Protein AF-A0A956MHP7-F1 (afdb_monomer)

Structure (mmCIF, N/CA/C/O backbone):
data_AF-A0A956MHP7-F1
#
_entry.id   AF-A0A956MHP7-F1
#
loop_
_atom_site.group_PDB
_atom_site.id
_atom_site.type_symbol
_atom_site.label_atom_id
_atom_site.label_alt_id
_atom_site.label_comp_id
_atom_site.label_asym_id
_atom_site.label_entity_id
_atom_site.label_seq_id
_atom_site.pdbx_PDB_ins_code
_atom_site.Cartn_x
_atom_site.Cartn_y
_atom_site.Cartn_z
_atom_site.occupancy
_atom_site.B_iso_or_equiv
_atom_site.auth_seq_id
_atom_site.auth_comp_id
_atom_site.auth_asym_id
_atom_site.auth_atom_id
_atom_site.pdbx_PDB_model_num
ATOM 1 N N . MET A 1 1 ? 28.143 33.504 82.874 1.00 38.31 1 MET A N 1
ATOM 2 C CA . MET A 1 1 ? 26.806 33.058 82.428 1.00 38.31 1 MET A CA 1
ATOM 3 C C . MET A 1 1 ? 26.703 33.347 80.936 1.00 38.31 1 MET A C 1
ATOM 5 O O . MET A 1 1 ? 26.540 34.501 80.573 1.00 38.31 1 MET A O 1
ATOM 9 N N . ILE A 1 2 ? 26.918 32.351 80.072 1.00 40.16 2 ILE A N 1
ATOM 10 C CA . ILE A 1 2 ? 26.816 32.499 78.609 1.00 40.16 2 ILE A CA 1
ATOM 11 C C . ILE A 1 2 ? 25.720 31.535 78.155 1.00 40.16 2 ILE A C 1
ATOM 13 O O . ILE A 1 2 ? 25.871 30.323 78.276 1.00 40.16 2 ILE A O 1
ATOM 17 N N . GLY A 1 3 ? 24.583 32.101 77.744 1.00 41.19 3 GLY A N 1
ATOM 18 C CA . GLY A 1 3 ? 23.401 31.379 77.284 1.00 41.19 3 GLY A CA 1
ATOM 19 C C . GLY A 1 3 ? 23.496 31.023 75.801 1.00 41.19 3 GLY A C 1
ATOM 20 O O . GLY A 1 3 ? 23.945 31.815 74.976 1.00 41.19 3 GLY A O 1
ATOM 21 N N . THR A 1 4 ? 23.077 29.804 75.494 1.00 50.25 4 THR A N 1
ATOM 22 C CA . THR A 1 4 ? 23.191 29.086 74.226 1.00 50.25 4 THR A CA 1
ATOM 23 C C . THR A 1 4 ? 22.161 29.551 73.182 1.00 50.25 4 THR A C 1
ATOM 25 O O . THR A 1 4 ? 20.955 29.394 73.359 1.00 50.25 4 THR A O 1
ATOM 28 N N . GLN A 1 5 ? 22.624 30.064 72.035 1.00 55.28 5 GLN A N 1
ATOM 29 C CA . GLN A 1 5 ? 21.845 30.108 70.789 1.00 55.28 5 GLN A CA 1
ATOM 30 C C . GLN A 1 5 ? 22.213 28.884 69.941 1.00 55.28 5 GLN A C 1
ATOM 32 O O . GLN A 1 5 ? 23.352 28.783 69.496 1.00 55.28 5 GLN A O 1
ATOM 37 N N . GLY A 1 6 ? 21.280 27.963 69.669 1.00 51.41 6 GLY A N 1
ATOM 38 C CA . GLY A 1 6 ? 21.593 26.887 68.720 1.00 51.41 6 GLY A CA 1
ATOM 39 C C . GLY A 1 6 ? 20.621 25.719 68.615 1.00 51.41 6 GLY A C 1
ATOM 40 O O . GLY A 1 6 ? 21.053 24.588 68.768 1.00 51.41 6 GLY A O 1
ATOM 41 N N . THR A 1 7 ? 19.331 25.931 68.326 1.00 52.91 7 THR A N 1
ATOM 42 C CA . THR A 1 7 ? 18.429 24.790 68.012 1.00 52.91 7 THR A CA 1
ATOM 43 C C . THR A 1 7 ? 17.380 25.035 66.919 1.00 52.91 7 THR A C 1
ATOM 45 O O . THR A 1 7 ? 16.747 24.085 66.464 1.00 52.91 7 THR A O 1
ATOM 48 N N . ARG A 1 8 ? 17.197 26.262 66.405 1.00 51.47 8 ARG A N 1
ATOM 49 C CA . ARG A 1 8 ? 16.110 26.546 65.437 1.00 51.47 8 ARG A CA 1
ATOM 50 C C . ARG A 1 8 ? 16.418 26.205 63.967 1.00 51.47 8 ARG A C 1
ATOM 52 O O . ARG A 1 8 ? 15.484 26.041 63.191 1.00 51.47 8 ARG A O 1
ATOM 59 N N . ARG A 1 9 ? 17.689 26.044 63.571 1.00 51.62 9 ARG A N 1
ATOM 60 C CA . ARG A 1 9 ? 18.084 25.825 62.157 1.00 51.62 9 ARG A CA 1
ATOM 61 C C . ARG A 1 9 ? 17.833 24.401 61.626 1.00 51.62 9 ARG A C 1
ATOM 63 O O . ARG A 1 9 ? 17.561 24.245 60.442 1.00 51.62 9 ARG A O 1
ATOM 70 N N . GLY A 1 10 ? 17.869 23.371 62.477 1.00 46.88 10 GLY A N 1
ATOM 71 C CA . GLY A 1 10 ? 17.823 21.965 62.031 1.00 46.88 10 GLY A CA 1
ATOM 72 C C . GLY A 1 10 ? 16.437 21.434 61.637 1.00 46.88 10 GLY A C 1
ATOM 73 O O . GLY A 1 10 ? 16.334 20.578 60.761 1.00 46.88 10 GLY A O 1
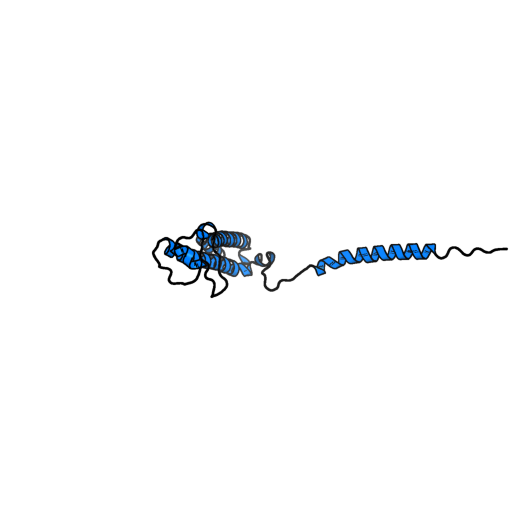ATOM 74 N N . ARG A 1 11 ? 15.354 21.945 62.245 1.00 50.44 11 ARG A N 1
ATOM 75 C CA . ARG A 1 11 ? 13.981 21.515 61.906 1.00 50.44 11 ARG A CA 1
ATOM 76 C C . ARG A 1 11 ? 13.503 22.083 60.572 1.00 50.44 11 ARG A C 1
ATOM 78 O O . ARG A 1 11 ? 12.826 21.375 59.843 1.00 50.44 11 ARG A O 1
ATOM 85 N N . ILE A 1 12 ? 13.893 23.311 60.233 1.00 52.22 12 ILE A N 1
ATOM 86 C CA . ILE A 1 12 ? 13.481 23.962 58.981 1.00 52.22 12 ILE A CA 1
ATOM 87 C C . ILE A 1 12 ? 14.130 23.257 57.776 1.00 52.22 12 ILE A C 1
ATOM 89 O O . ILE A 1 12 ? 13.437 22.937 56.820 1.00 52.22 12 ILE A O 1
ATOM 93 N N . ALA A 1 13 ? 15.417 22.895 57.867 1.00 55.31 13 ALA A N 1
ATOM 94 C CA . ALA A 1 13 ? 16.153 22.226 56.785 1.00 55.31 13 ALA A CA 1
ATOM 95 C C . ALA A 1 13 ? 15.651 20.804 56.443 1.00 55.31 13 ALA A C 1
ATOM 97 O O . ALA A 1 13 ? 15.753 20.359 55.300 1.00 55.31 13 ALA A O 1
ATOM 98 N N . ARG A 1 14 ? 15.098 20.077 57.425 1.00 55.50 14 ARG A N 1
ATOM 99 C CA . ARG A 1 14 ? 14.484 18.750 57.211 1.00 55.50 14 ARG A CA 1
ATOM 100 C C . ARG A 1 14 ? 13.098 18.828 56.570 1.00 55.50 14 ARG A C 1
ATOM 102 O O . ARG A 1 14 ? 12.707 17.916 55.853 1.00 55.50 14 ARG A O 1
ATOM 109 N N . TRP A 1 15 ? 12.362 19.908 56.818 1.00 57.84 15 TRP A N 1
ATOM 110 C CA . TRP A 1 15 ? 11.040 20.115 56.225 1.00 57.84 15 TRP A CA 1
ATOM 111 C C . TRP A 1 15 ? 11.135 20.636 54.788 1.00 57.84 15 TRP A C 1
ATOM 113 O O . TRP A 1 15 ? 10.347 20.226 53.942 1.00 57.84 15 TRP A O 1
ATOM 123 N N . THR A 1 1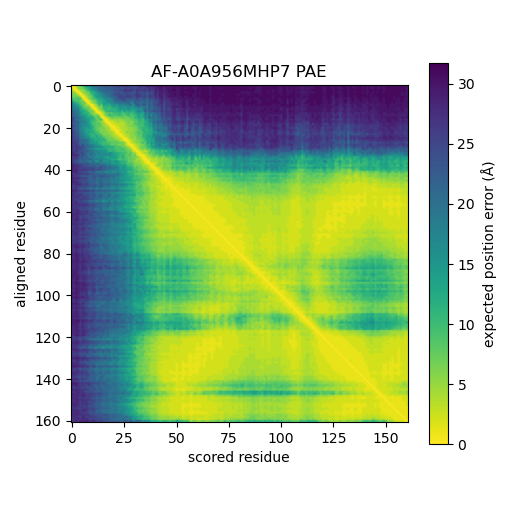6 ? 12.139 21.459 54.475 1.00 57.94 16 THR A N 1
ATOM 124 C CA . THR A 1 16 ? 12.377 21.936 53.103 1.00 57.94 16 THR A CA 1
ATOM 125 C C . THR A 1 16 ? 12.861 20.829 52.165 1.00 57.94 16 THR A C 1
ATOM 127 O O . THR A 1 16 ? 12.470 20.803 51.003 1.00 57.94 16 THR A O 1
ATOM 130 N N . THR A 1 17 ? 13.670 19.886 52.657 1.00 60.91 17 THR A N 1
ATOM 131 C CA . THR A 1 17 ? 14.143 18.737 51.861 1.00 60.91 17 THR A CA 1
ATOM 132 C C . THR A 1 17 ? 13.037 17.719 51.588 1.00 60.91 17 THR A C 1
ATOM 134 O O . THR A 1 17 ? 12.920 17.248 50.461 1.00 60.91 17 THR A O 1
ATOM 137 N N . ALA A 1 18 ? 12.172 17.434 52.566 1.00 61.50 18 ALA A N 1
ATOM 138 C CA . ALA A 1 18 ? 11.011 16.567 52.357 1.00 61.50 18 ALA A CA 1
ATOM 139 C C . ALA A 1 18 ? 9.997 17.178 51.371 1.00 61.50 18 ALA A C 1
ATOM 141 O O . ALA A 1 18 ? 9.495 16.479 50.495 1.00 61.50 18 ALA A O 1
ATOM 142 N N . ALA A 1 19 ? 9.746 18.489 51.462 1.00 63.53 19 ALA A N 1
ATOM 143 C CA . ALA A 1 19 ? 8.853 19.187 50.539 1.00 63.53 19 ALA A CA 1
ATOM 144 C C . ALA A 1 19 ? 9.379 19.175 49.092 1.00 63.53 19 ALA A C 1
ATOM 146 O O . ALA A 1 19 ? 8.614 18.921 48.169 1.00 63.53 19 ALA A O 1
ATOM 147 N N . ALA A 1 20 ? 10.686 19.374 48.887 1.00 65.56 20 ALA A N 1
ATOM 148 C CA . ALA A 1 20 ? 11.288 19.349 47.552 1.00 65.56 20 ALA A CA 1
ATOM 149 C C . ALA A 1 20 ? 11.180 17.973 46.866 1.00 65.56 20 ALA A C 1
ATOM 151 O O . ALA A 1 20 ? 10.923 17.903 45.667 1.00 65.56 20 ALA A O 1
ATOM 152 N N . VAL A 1 21 ? 11.325 16.877 47.620 1.00 66.38 21 VAL A N 1
ATOM 153 C CA . VAL A 1 21 ? 11.198 15.513 47.075 1.00 66.38 21 VAL A CA 1
ATOM 154 C C . VAL A 1 21 ? 9.752 15.199 46.679 1.00 66.38 21 VAL A C 1
ATOM 156 O O . VAL A 1 21 ? 9.529 14.608 45.626 1.00 66.38 21 VAL A O 1
ATOM 159 N N . VAL A 1 22 ? 8.768 15.642 47.469 1.00 66.62 22 VAL A N 1
ATOM 160 C CA . VAL A 1 22 ? 7.341 15.449 47.152 1.00 66.62 22 VAL A CA 1
ATOM 161 C C . VAL A 1 22 ? 6.935 16.245 45.906 1.00 66.62 22 VAL A C 1
ATOM 163 O O . VAL A 1 22 ? 6.238 15.707 45.050 1.00 66.62 22 VAL A O 1
ATOM 166 N N . THR A 1 23 ? 7.420 17.480 45.745 1.00 65.19 23 THR A N 1
ATOM 167 C CA . THR A 1 23 ? 7.131 18.298 44.554 1.00 65.19 23 THR A CA 1
ATOM 168 C C . THR A 1 23 ? 7.764 17.721 43.283 1.00 65.19 23 THR A C 1
ATOM 170 O O . THR A 1 23 ? 7.111 17.686 42.244 1.00 65.19 23 THR A O 1
ATOM 173 N N . CYS A 1 24 ? 9.001 17.211 43.350 1.00 64.56 24 CYS A N 1
ATOM 174 C CA . CYS A 1 24 ? 9.634 16.555 42.200 1.00 64.56 24 CYS A CA 1
ATOM 175 C C . CYS A 1 24 ? 8.968 15.218 41.839 1.00 64.56 24 CYS A C 1
ATOM 177 O O . CYS A 1 24 ? 8.820 14.923 40.658 1.00 64.56 24 CYS A O 1
ATOM 179 N N . ALA A 1 25 ? 8.532 14.424 42.823 1.00 62.31 25 ALA A N 1
ATOM 180 C CA . ALA A 1 25 ? 7.828 13.167 42.563 1.00 62.31 25 ALA A CA 1
ATOM 181 C C . ALA A 1 25 ? 6.417 13.392 41.984 1.00 62.31 25 ALA A C 1
ATOM 183 O O . ALA A 1 25 ? 5.993 12.647 41.104 1.00 62.31 25 ALA A O 1
ATOM 184 N N . GLY A 1 26 ? 5.715 14.445 42.420 1.00 61.84 26 GLY A N 1
ATOM 185 C CA . GLY A 1 26 ? 4.412 14.827 41.866 1.00 61.84 26 GLY A CA 1
ATOM 186 C C . GLY A 1 26 ? 4.477 15.356 40.428 1.00 61.84 26 GLY A C 1
ATOM 187 O O . GLY A 1 26 ? 3.509 15.214 39.689 1.00 61.84 26 GLY A O 1
ATOM 188 N N . GLY A 1 27 ? 5.618 15.915 40.008 1.00 63.12 27 GLY A N 1
ATOM 189 C CA . GLY A 1 27 ? 5.816 16.407 38.641 1.00 63.12 27 GLY A CA 1
ATOM 190 C C . GLY A 1 27 ? 5.964 15.308 37.585 1.00 63.12 27 GLY A C 1
ATOM 191 O O . GLY A 1 27 ? 5.628 15.543 36.433 1.00 63.12 27 GLY A O 1
ATOM 192 N N . ILE A 1 28 ? 6.425 14.106 37.956 1.00 64.69 28 ILE A N 1
ATOM 193 C CA . ILE A 1 28 ? 6.659 13.012 36.993 1.00 64.69 28 ILE A CA 1
ATOM 194 C C . ILE A 1 28 ? 5.338 12.341 36.587 1.00 64.69 28 ILE A C 1
ATOM 196 O O . ILE A 1 28 ? 5.155 12.030 35.417 1.00 64.69 28 ILE A O 1
ATOM 200 N N . GLY A 1 29 ? 4.392 12.179 37.520 1.00 62.75 29 GLY A N 1
ATOM 201 C CA . GLY A 1 29 ? 3.078 11.581 37.233 1.00 62.75 29 GLY A CA 1
ATOM 202 C C . GLY A 1 29 ? 2.090 12.506 36.510 1.00 62.75 29 GLY A C 1
ATOM 203 O O . GLY A 1 29 ? 1.030 12.053 36.097 1.00 62.75 29 GLY A O 1
ATOM 204 N N . ALA A 1 30 ? 2.415 13.796 36.362 1.00 60.41 30 ALA A N 1
ATOM 205 C CA . ALA A 1 30 ? 1.595 14.775 35.642 1.00 60.41 30 ALA A CA 1
ATOM 206 C C . ALA A 1 30 ? 2.028 14.974 34.174 1.00 60.41 30 ALA A C 1
ATOM 208 O O . ALA A 1 30 ? 1.434 15.789 33.473 1.00 60.41 30 ALA A O 1
ATOM 209 N N . CYS A 1 31 ? 3.063 14.262 33.712 1.00 62.88 31 CYS A N 1
ATOM 210 C CA . CYS A 1 31 ? 3.594 14.384 32.351 1.00 62.88 31 CYS A CA 1
ATOM 211 C C . CYS A 1 31 ? 3.035 13.351 31.358 1.00 62.88 31 CYS A C 1
ATOM 213 O O . CYS A 1 31 ? 3.329 13.481 30.172 1.00 62.88 31 CYS A O 1
ATOM 215 N N . ASP A 1 32 ? 2.239 12.367 31.795 1.00 65.75 32 ASP A N 1
ATOM 216 C CA . ASP A 1 32 ? 1.632 11.370 30.893 1.00 65.75 32 ASP A CA 1
ATOM 217 C C . ASP A 1 32 ? 0.754 12.042 29.823 1.00 65.75 32 ASP A C 1
ATOM 219 O O . ASP A 1 32 ? 0.949 11.815 28.633 1.00 65.75 32 ASP A O 1
ATOM 223 N N . SER A 1 33 ? -0.105 12.990 30.215 1.00 67.19 33 SER A N 1
ATOM 224 C CA . SER A 1 33 ? -0.964 13.726 29.274 1.00 67.19 33 SER A CA 1
ATOM 225 C C . SER A 1 33 ? -0.242 14.839 28.502 1.00 67.19 33 SER A C 1
ATOM 227 O O . SER A 1 33 ? -0.850 15.508 27.674 1.00 67.19 33 SER A O 1
ATOM 229 N N . LEU A 1 34 ? 1.027 15.127 28.817 1.00 70.69 34 LEU A N 1
ATOM 230 C CA . LEU A 1 34 ? 1.810 16.155 28.116 1.00 70.69 34 LEU A CA 1
ATOM 231 C C . LEU A 1 34 ? 2.455 15.598 26.837 1.00 70.69 34 LEU A C 1
ATOM 233 O O . LEU A 1 34 ? 2.811 16.366 25.946 1.00 70.69 34 LEU A O 1
ATOM 237 N N . LEU A 1 35 ? 2.629 14.275 26.767 1.00 76.31 35 LEU A N 1
ATOM 238 C CA . LEU A 1 35 ? 3.192 13.569 25.614 1.00 76.31 35 LEU A CA 1
ATOM 239 C C . LEU A 1 35 ? 2.121 12.891 24.751 1.00 76.31 35 LEU A C 1
ATOM 241 O O . LEU A 1 35 ? 2.454 12.311 23.719 1.00 76.31 35 LEU A O 1
ATOM 245 N N . GLU A 1 36 ? 0.857 12.971 25.158 1.00 75.00 36 GLU A N 1
ATOM 246 C CA . GLU A 1 36 ? -0.283 12.497 24.383 1.00 75.00 36 GLU A CA 1
ATOM 247 C C . GLU A 1 36 ? -0.553 13.505 23.255 1.00 75.00 36 GLU A C 1
ATOM 249 O O . GLU A 1 36 ? -0.877 14.671 23.492 1.00 75.00 36 GLU A O 1
ATOM 254 N N . VAL A 1 37 ? -0.302 13.084 22.013 1.00 79.62 37 VAL A N 1
ATOM 255 C CA . VAL A 1 37 ? -0.442 13.924 20.820 1.00 79.62 37 VAL A CA 1
ATOM 256 C C . VAL A 1 37 ? -1.571 13.366 19.974 1.00 79.62 37 VAL A C 1
ATOM 258 O O . VAL A 1 37 ? -1.395 12.366 19.286 1.00 79.62 37 VAL A O 1
ATOM 261 N N . GLU A 1 38 ? -2.707 14.057 19.978 1.00 78.06 38 GLU A N 1
ATOM 262 C CA . GLU A 1 38 ? -3.773 13.806 19.013 1.00 78.06 38 GLU A CA 1
ATOM 263 C C . GLU A 1 38 ? -3.312 14.257 17.620 1.00 78.06 38 GLU A C 1
ATOM 265 O O . GLU A 1 38 ? -3.015 15.438 17.399 1.00 78.06 38 GLU A O 1
ATOM 270 N N . ASN A 1 39 ? -3.279 13.333 16.659 1.00 82.19 39 ASN A N 1
ATOM 271 C CA . ASN A 1 39 ? -3.082 13.662 15.253 1.00 82.19 39 ASN A CA 1
ATOM 272 C C . ASN A 1 39 ? -4.421 13.559 14.509 1.00 82.19 39 ASN A C 1
ATOM 274 O O . ASN A 1 39 ? -4.716 12.514 13.934 1.00 82.19 39 ASN A O 1
ATOM 278 N N . PRO A 1 40 ? -5.223 14.639 14.439 1.00 76.69 40 PRO A N 1
ATOM 279 C CA . PRO A 1 40 ? -6.548 14.588 13.818 1.00 76.69 40 PRO A CA 1
ATOM 280 C C . PRO A 1 40 ? -6.511 14.297 12.306 1.00 76.69 40 PRO A C 1
ATOM 282 O O . PRO A 1 40 ? -7.561 14.131 11.692 1.00 76.69 40 PRO A O 1
ATOM 285 N N . GLY A 1 41 ? -5.325 14.295 11.685 1.00 81.00 41 GLY A N 1
ATOM 286 C CA . GLY A 1 41 ? -5.132 13.946 10.279 1.00 81.00 41 GLY A CA 1
ATOM 287 C C . GLY A 1 41 ? -4.774 12.478 10.030 1.00 81.00 41 GLY A C 1
ATOM 288 O O . GLY A 1 41 ? -4.651 12.096 8.867 1.00 81.00 41 GLY A O 1
ATOM 289 N N . ALA A 1 42 ? -4.574 11.675 11.076 1.00 82.88 42 ALA A N 1
ATOM 290 C CA . ALA A 1 42 ? -4.308 10.246 10.970 1.00 82.88 42 ALA A CA 1
ATOM 291 C C . ALA A 1 42 ? -5.513 9.436 11.459 1.00 82.88 42 ALA A C 1
ATOM 293 O O . ALA A 1 42 ? -6.297 9.899 12.281 1.00 82.88 42 ALA A O 1
ATOM 294 N N . VAL A 1 43 ? -5.655 8.228 10.919 1.00 85.31 43 VAL A N 1
ATOM 295 C CA . VAL A 1 43 ? -6.595 7.233 11.438 1.00 85.31 43 VAL A CA 1
ATOM 296 C C . VAL A 1 43 ? -5.826 6.382 12.435 1.00 85.31 43 VAL A C 1
ATOM 298 O O . VAL A 1 43 ? -4.804 5.795 12.065 1.00 85.31 43 VAL A O 1
ATOM 301 N N . GLU A 1 44 ? -6.295 6.321 13.678 1.00 88.00 44 GLU A N 1
ATOM 302 C CA . GLU A 1 44 ? -5.671 5.478 14.691 1.00 88.00 44 GLU A CA 1
ATOM 303 C C . GLU A 1 44 ? -6.028 4.009 14.451 1.00 88.00 44 GLU A C 1
ATOM 305 O O . GLU A 1 44 ? -7.093 3.672 13.931 1.00 88.00 44 GLU A O 1
ATOM 310 N N . ALA A 1 45 ? -5.139 3.095 14.841 1.00 87.19 45 ALA A N 1
ATOM 311 C CA . ALA A 1 45 ? -5.351 1.668 14.590 1.00 87.19 45 ALA A CA 1
ATOM 312 C C . ALA A 1 45 ? -6.632 1.135 15.258 1.00 87.19 45 ALA A C 1
ATOM 314 O O . ALA A 1 45 ? -7.308 0.282 14.688 1.00 87.19 45 ALA A O 1
ATOM 315 N N . ALA A 1 46 ? -6.983 1.667 16.433 1.00 88.31 46 ALA A N 1
ATOM 316 C CA . ALA A 1 46 ? -8.202 1.302 17.151 1.00 88.31 46 ALA A CA 1
ATOM 317 C C . ALA A 1 46 ? -9.479 1.754 16.421 1.00 88.31 46 ALA A C 1
ATOM 319 O O . ALA A 1 46 ? -10.505 1.083 16.513 1.00 88.31 46 ALA A O 1
ATOM 320 N N . ASP A 1 47 ? -9.426 2.841 15.645 1.00 89.62 47 ASP A N 1
ATOM 321 C CA . ASP A 1 47 ? -10.590 3.313 14.887 1.00 89.62 47 ASP A CA 1
ATOM 322 C C . ASP A 1 47 ? -10.978 2.325 13.782 1.00 89.62 47 ASP A C 1
ATOM 324 O O . ASP A 1 47 ? -12.156 2.204 13.441 1.00 89.62 47 ASP A O 1
ATOM 328 N N . LEU A 1 48 ? -10.005 1.572 13.252 1.00 92.50 48 LEU A N 1
ATOM 329 C CA . LEU A 1 48 ? -10.240 0.531 12.251 1.00 92.50 48 LEU A CA 1
ATOM 330 C C . LEU A 1 48 ? -11.016 -0.670 12.802 1.00 92.50 48 LEU A C 1
ATOM 332 O O . LEU A 1 48 ? -11.490 -1.478 12.010 1.00 92.50 48 LEU A O 1
ATOM 336 N N . GLU A 1 49 ? -11.175 -0.795 14.122 1.00 94.50 49 GLU A N 1
ATOM 337 C CA . GLU A 1 49 ? -11.978 -1.855 14.742 1.00 94.50 49 GLU A CA 1
ATOM 338 C C . GLU A 1 49 ? -13.486 -1.551 14.719 1.00 94.50 49 GLU A C 1
ATOM 340 O O . GLU A 1 49 ? -14.285 -2.374 15.158 1.00 94.50 49 GLU A O 1
ATOM 345 N N . ASN A 1 50 ? -13.895 -0.392 14.194 1.00 95.00 50 ASN A N 1
ATOM 346 C CA . ASN A 1 50 ? -15.295 -0.009 14.064 1.00 95.00 50 ASN A CA 1
ATOM 347 C C . ASN A 1 50 ? -15.969 -0.708 12.860 1.00 95.00 50 ASN A C 1
ATOM 349 O O . ASN A 1 50 ? -15.668 -0.356 11.711 1.00 95.00 50 ASN A O 1
ATOM 353 N N . PRO A 1 51 ? -16.960 -1.600 13.073 1.00 96.12 51 PRO A N 1
ATOM 354 C CA . PRO A 1 51 ? -17.647 -2.309 11.988 1.00 96.12 51 PRO A CA 1
ATOM 355 C C . PRO A 1 51 ? -18.352 -1.394 10.981 1.00 96.12 51 PRO A C 1
ATOM 357 O O . PRO A 1 51 ? -18.507 -1.751 9.810 1.00 96.12 51 PRO A O 1
ATOM 360 N N . ALA A 1 52 ? -18.728 -0.178 11.391 1.00 94.94 52 ALA A N 1
ATOM 361 C CA . ALA A 1 52 ? -19.337 0.801 10.497 1.00 94.94 52 ALA A CA 1
ATOM 362 C C . ALA A 1 52 ? -18.379 1.282 9.390 1.00 94.94 52 ALA A C 1
ATOM 364 O O . ALA A 1 52 ? -18.844 1.813 8.380 1.00 94.94 52 ALA A O 1
ATOM 365 N N . LEU A 1 53 ? -17.064 1.088 9.557 1.00 95.19 53 LEU A N 1
ATOM 366 C CA . LEU A 1 53 ? -16.032 1.442 8.580 1.00 95.19 53 LEU A CA 1
ATOM 367 C C . LEU A 1 53 ? -15.701 0.312 7.597 1.00 95.19 53 LEU A C 1
ATOM 369 O O . LEU A 1 53 ? -14.846 0.517 6.738 1.00 95.19 53 LEU A O 1
ATOM 373 N N . ALA A 1 54 ? -16.368 -0.846 7.662 1.00 96.94 54 ALA A N 1
ATOM 374 C CA . ALA A 1 54 ? -16.060 -1.998 6.808 1.00 96.94 54 ALA A CA 1
ATOM 375 C C . ALA A 1 54 ? -15.986 -1.638 5.311 1.00 96.94 54 ALA A C 1
ATOM 377 O O . ALA A 1 54 ? -15.001 -1.951 4.646 1.00 96.94 54 ALA A O 1
ATOM 378 N N . GLN A 1 55 ? -16.955 -0.877 4.790 1.00 96.62 55 GLN A N 1
ATOM 379 C CA . GLN A 1 55 ? -16.919 -0.427 3.394 1.00 96.62 55 GLN A CA 1
ATOM 380 C C . GLN A 1 55 ? -15.736 0.513 3.104 1.00 96.62 55 GLN A C 1
ATOM 382 O O . GLN A 1 55 ? -15.137 0.445 2.033 1.00 96.62 55 GLN A O 1
ATOM 387 N N . THR A 1 56 ? -15.380 1.390 4.044 1.00 95.81 56 THR A N 1
ATOM 388 C CA . THR A 1 56 ? -14.217 2.280 3.910 1.00 95.81 56 THR A CA 1
ATOM 389 C C . THR A 1 56 ? -12.918 1.479 3.862 1.00 95.81 56 THR A C 1
ATOM 391 O O . THR A 1 56 ? -12.049 1.792 3.052 1.00 95.81 56 THR A O 1
ATOM 394 N N . ILE A 1 57 ? -12.806 0.424 4.674 1.00 96.44 57 ILE A N 1
ATOM 395 C CA . ILE A 1 57 ? -11.666 -0.502 4.669 1.00 96.44 57 ILE A CA 1
ATOM 396 C C . ILE A 1 57 ? -11.548 -1.189 3.303 1.00 96.44 57 ILE A C 1
ATOM 398 O O . ILE A 1 57 ? -10.470 -1.169 2.708 1.00 96.44 57 ILE A O 1
ATOM 402 N N . VAL A 1 58 ? -12.656 -1.713 2.761 1.00 97.50 58 VAL A N 1
ATOM 403 C CA . VAL A 1 58 ? -12.684 -2.302 1.409 1.00 97.50 58 VAL A CA 1
ATOM 404 C C . VAL A 1 58 ? -12.237 -1.289 0.359 1.00 97.50 58 VAL A C 1
ATOM 406 O O . VAL A 1 58 ? -11.344 -1.575 -0.433 1.00 97.50 58 VAL A O 1
ATOM 409 N N . ASN A 1 59 ? -12.804 -0.083 0.373 1.00 96.69 59 ASN A N 1
ATOM 410 C CA . ASN A 1 59 ? -12.465 0.956 -0.599 1.00 96.69 59 ASN A CA 1
ATOM 411 C C . ASN A 1 59 ? -10.988 1.373 -0.507 1.00 96.69 59 ASN A C 1
ATOM 413 O O . ASN A 1 59 ? -10.360 1.630 -1.531 1.00 96.69 59 ASN A O 1
ATOM 417 N N . GLY A 1 60 ? -10.423 1.426 0.703 1.00 95.00 60 GLY A N 1
ATOM 418 C CA . GLY A 1 60 ? -9.004 1.703 0.917 1.00 95.00 60 GLY A CA 1
ATOM 419 C C . GLY A 1 60 ? -8.102 0.617 0.329 1.00 95.00 60 GLY A C 1
ATOM 420 O O . GLY A 1 60 ? -7.133 0.934 -0.361 1.00 95.00 60 GLY A O 1
ATOM 421 N N . ALA A 1 61 ? -8.449 -0.656 0.539 1.00 96.44 61 ALA A N 1
ATOM 422 C CA . ALA A 1 61 ? -7.729 -1.788 -0.043 1.00 96.44 61 ALA A CA 1
ATOM 423 C C . ALA A 1 61 ? -7.798 -1.796 -1.579 1.00 96.44 61 ALA A C 1
ATOM 425 O O . ALA A 1 61 ? -6.762 -1.875 -2.241 1.00 96.44 61 ALA A O 1
ATOM 426 N N . LEU A 1 62 ? -8.995 -1.617 -2.149 1.00 96.69 62 LEU A N 1
ATOM 427 C CA . LEU A 1 62 ? -9.192 -1.512 -3.598 1.00 96.69 62 LEU A CA 1
ATOM 428 C C . LEU A 1 62 ? -8.402 -0.338 -4.190 1.00 96.69 62 LEU A C 1
ATOM 430 O O . LEU A 1 62 ? -7.702 -0.512 -5.184 1.00 96.69 62 LEU A O 1
ATOM 434 N N . GLY A 1 63 ? -8.434 0.835 -3.551 1.00 94.94 63 GLY A N 1
ATOM 435 C CA . GLY A 1 63 ? -7.664 1.999 -3.996 1.00 94.94 63 GLY A CA 1
ATOM 436 C C . GLY A 1 63 ? -6.152 1.754 -3.977 1.00 94.94 63 GLY A C 1
ATOM 437 O O . GLY A 1 63 ? -5.439 2.172 -4.894 1.00 94.94 63 GLY A O 1
ATOM 438 N N . GLN A 1 64 ? -5.650 1.024 -2.977 1.00 95.50 64 GLN A N 1
ATOM 439 C CA . GLN A 1 64 ? -4.243 0.633 -2.925 1.00 95.50 64 GLN A CA 1
ATOM 440 C C . GLN A 1 64 ? -3.875 -0.317 -4.076 1.00 95.50 64 GLN A C 1
ATOM 442 O O . GLN A 1 64 ? -2.818 -0.151 -4.693 1.00 95.50 64 GLN A O 1
ATOM 447 N N . PHE A 1 65 ? -4.749 -1.270 -4.407 1.00 95.81 65 PHE A N 1
ATOM 448 C CA . PHE A 1 65 ? -4.569 -2.131 -5.574 1.00 95.81 65 PHE A CA 1
ATOM 449 C C . PHE A 1 65 ? -4.600 -1.343 -6.888 1.00 95.81 65 PHE A C 1
ATOM 451 O O . PHE A 1 65 ? -3.707 -1.511 -7.713 1.00 95.81 65 PHE A O 1
ATOM 458 N N . GLU A 1 66 ? -5.583 -0.466 -7.099 1.00 94.50 66 GLU A N 1
ATOM 459 C CA . GLU A 1 66 ? -5.716 0.325 -8.333 1.00 94.50 66 GLU A CA 1
ATOM 460 C C . GLU A 1 66 ? -4.470 1.173 -8.603 1.00 94.50 66 GLU A C 1
ATOM 462 O O . GLU A 1 66 ? -3.971 1.257 -9.733 1.00 94.50 66 GLU A O 1
ATOM 467 N N . CYS A 1 67 ? -3.924 1.760 -7.541 1.00 93.31 67 CYS A N 1
ATOM 468 C CA . CYS A 1 67 ? -2.662 2.464 -7.607 1.00 93.31 67 CYS A CA 1
ATOM 469 C C . CYS A 1 67 ? -1.504 1.532 -8.015 1.00 93.31 67 CYS A C 1
ATOM 471 O O . CYS A 1 67 ? -0.749 1.843 -8.943 1.00 93.31 67 CYS A O 1
ATOM 473 N N . ALA A 1 68 ? -1.374 0.375 -7.360 1.00 94.81 68 ALA A N 1
ATOM 474 C CA . ALA A 1 68 ? -0.340 -0.603 -7.680 1.00 94.81 68 ALA A CA 1
ATOM 475 C C . ALA A 1 68 ? -0.436 -1.111 -9.122 1.00 94.81 68 ALA A C 1
ATOM 477 O O . ALA A 1 68 ? 0.577 -1.194 -9.821 1.00 94.81 68 ALA A O 1
ATOM 478 N N . TYR A 1 69 ? -1.653 -1.384 -9.586 1.00 94.38 69 TYR A N 1
ATOM 479 C CA . TYR A 1 69 ? -1.939 -1.835 -10.938 1.00 94.38 69 TYR A CA 1
ATOM 480 C C . TYR A 1 69 ? -1.554 -0.781 -11.979 1.00 94.38 69 TYR A C 1
ATOM 482 O O . TYR A 1 69 ? -0.896 -1.099 -12.970 1.00 94.38 69 TYR A O 1
ATOM 490 N N . THR A 1 70 ? -1.869 0.490 -11.725 1.00 92.31 70 THR A N 1
ATOM 491 C CA . THR A 1 70 ? -1.472 1.600 -12.603 1.00 92.31 70 THR A CA 1
ATOM 492 C C . THR A 1 70 ? 0.049 1.684 -12.743 1.00 92.31 70 THR A C 1
ATOM 494 O O . THR A 1 70 ? 0.567 1.761 -13.861 1.00 92.31 70 THR A O 1
ATOM 497 N N . SER A 1 71 ? 0.781 1.606 -11.628 1.00 91.81 71 SER A N 1
ATOM 498 C CA . SER A 1 71 ? 2.248 1.607 -11.648 1.00 91.81 71 SER A CA 1
ATOM 499 C C . SER A 1 71 ? 2.820 0.374 -12.355 1.00 91.81 71 SER A C 1
ATOM 501 O O . SER A 1 71 ? 3.789 0.493 -13.105 1.00 91.81 71 SER A O 1
ATOM 503 N N . TYR A 1 72 ? 2.205 -0.800 -12.177 1.00 93.69 72 TYR A N 1
ATOM 504 C CA . TYR A 1 72 ? 2.579 -2.029 -12.878 1.00 93.69 72 TYR A CA 1
ATOM 505 C C . TYR A 1 72 ? 2.443 -1.902 -14.394 1.00 93.69 72 TYR A C 1
ATOM 507 O O . TYR A 1 72 ? 3.413 -2.157 -15.110 1.00 93.69 72 TYR A O 1
ATOM 515 N N . VAL A 1 73 ? 1.282 -1.470 -14.889 1.00 94.31 73 VAL A N 1
ATOM 516 C CA . VAL A 1 73 ? 1.026 -1.312 -16.329 1.00 94.31 73 VAL A CA 1
ATOM 517 C C . VAL A 1 73 ? 1.998 -0.302 -16.946 1.00 94.31 73 VAL A C 1
ATOM 519 O O . VAL A 1 73 ? 2.616 -0.575 -17.976 1.00 94.31 73 VAL A O 1
ATOM 522 N N . ALA A 1 74 ? 2.205 0.847 -16.296 1.00 90.25 74 ALA A N 1
ATOM 523 C CA . ALA A 1 74 ? 3.127 1.866 -16.792 1.00 90.25 74 ALA A CA 1
ATOM 524 C C . ALA A 1 74 ? 4.579 1.357 -16.853 1.00 90.25 74 ALA A C 1
ATOM 526 O O . ALA A 1 74 ? 5.243 1.503 -17.879 1.00 90.25 74 ALA A O 1
ATOM 527 N N . SER A 1 75 ? 5.067 0.712 -15.789 1.00 90.69 75 SER A N 1
ATOM 528 C CA . SER A 1 75 ? 6.425 0.159 -15.747 1.00 90.69 75 SER A CA 1
ATOM 529 C C . SER A 1 75 ? 6.643 -0.964 -16.755 1.00 90.69 75 SER A C 1
ATOM 531 O O . SER A 1 75 ? 7.659 -0.980 -17.448 1.00 90.69 75 SER A O 1
ATOM 533 N N . THR A 1 76 ? 5.715 -1.917 -16.832 1.00 92.44 76 THR A N 1
ATOM 534 C CA . THR A 1 76 ? 5.874 -3.093 -17.696 1.00 92.44 76 THR A CA 1
ATOM 535 C C . THR A 1 76 ? 5.745 -2.745 -19.168 1.00 92.44 76 THR A C 1
ATOM 537 O O . THR A 1 76 ? 6.553 -3.238 -19.946 1.00 92.44 76 THR A O 1
ATOM 540 N N . SER A 1 77 ? 4.838 -1.840 -19.548 1.00 93.00 77 SER A N 1
ATOM 541 C CA . SER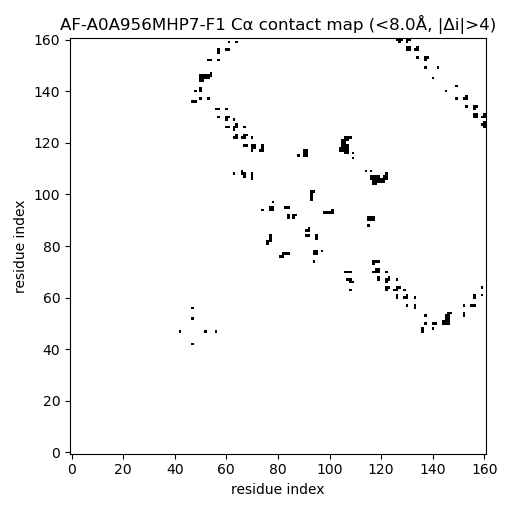 A 1 77 ? 4.703 -1.406 -20.946 1.00 93.00 77 SER A CA 1
ATOM 542 C C . SER A 1 77 ? 5.979 -0.749 -21.490 1.00 93.00 77 SER A C 1
ATOM 544 O O . SER A 1 77 ? 6.370 -1.010 -22.625 1.00 93.00 77 SER A O 1
ATOM 546 N N . LEU A 1 78 ? 6.680 0.047 -20.672 1.00 90.81 78 LEU A N 1
ATOM 547 C CA . LEU A 1 78 ? 7.973 0.635 -21.041 1.00 90.81 78 LEU A CA 1
ATOM 548 C C . LEU A 1 78 ? 9.079 -0.425 -21.136 1.00 90.81 78 LEU A C 1
ATOM 550 O O . LEU A 1 78 ? 9.877 -0.414 -22.071 1.00 90.81 78 LEU A O 1
ATOM 554 N N . LEU A 1 79 ? 9.142 -1.358 -20.180 1.00 89.81 79 LEU A N 1
ATOM 555 C CA . LEU A 1 79 ? 10.164 -2.412 -20.180 1.00 89.81 79 LEU A CA 1
ATOM 556 C C . LEU A 1 79 ? 9.965 -3.438 -21.303 1.00 89.81 79 LEU A C 1
ATOM 558 O O . LEU A 1 79 ? 10.957 -3.960 -21.822 1.00 89.81 79 LEU A O 1
ATOM 562 N N . ALA A 1 80 ? 8.712 -3.700 -21.675 1.00 92.88 80 ALA A N 1
ATOM 563 C CA . ALA A 1 80 ? 8.311 -4.574 -22.771 1.00 92.88 80 ALA A CA 1
ATOM 564 C C . ALA A 1 80 ? 8.385 -3.896 -24.150 1.00 92.88 80 ALA A C 1
ATOM 566 O O . ALA A 1 80 ? 8.137 -4.559 -25.152 1.00 92.88 80 ALA A O 1
ATOM 567 N N . ASP A 1 81 ? 8.756 -2.610 -24.206 1.00 91.50 81 ASP A N 1
ATOM 568 C CA . ASP A 1 81 ? 8.832 -1.820 -25.443 1.00 91.50 81 ASP A CA 1
ATOM 569 C C . ASP A 1 81 ? 7.471 -1.674 -26.163 1.00 91.50 81 ASP A C 1
ATOM 571 O O . ASP A 1 81 ? 7.401 -1.451 -27.369 1.00 91.50 81 ASP A O 1
ATOM 575 N N . GLU A 1 82 ? 6.363 -1.783 -25.421 1.00 94.56 82 GLU A N 1
ATOM 576 C CA . GLU A 1 82 ? 5.007 -1.513 -25.924 1.00 94.56 82 GLU A CA 1
ATOM 577 C C . GLU A 1 82 ? 4.727 -0.008 -26.000 1.00 94.56 82 GLU A C 1
ATOM 579 O O . GLU A 1 82 ? 3.911 0.453 -26.803 1.00 94.56 82 GLU A O 1
ATOM 584 N N . THR A 1 83 ? 5.405 0.771 -25.155 1.00 91.44 83 THR A N 1
ATOM 585 C CA . THR A 1 83 ? 5.331 2.231 -25.136 1.00 91.44 83 THR A CA 1
ATOM 586 C C . THR A 1 83 ? 6.724 2.846 -25.193 1.00 91.44 83 THR A C 1
ATOM 588 O O . THR A 1 83 ? 7.700 2.291 -24.695 1.00 91.44 83 THR A O 1
ATOM 591 N N . ILE A 1 84 ? 6.819 4.033 -25.797 1.00 88.31 84 ILE A N 1
ATOM 592 C CA . ILE A 1 84 ? 8.054 4.821 -25.840 1.00 88.31 84 ILE A CA 1
ATOM 593 C C . ILE A 1 84 ? 7.921 5.969 -24.843 1.00 88.31 84 ILE A C 1
ATOM 595 O O . ILE A 1 84 ? 6.976 6.758 -24.909 1.00 88.31 84 ILE A O 1
ATOM 599 N N . ASN A 1 85 ? 8.894 6.103 -23.942 1.00 87.06 85 ASN A N 1
ATOM 600 C CA . ASN A 1 85 ? 8.964 7.260 -23.058 1.00 87.06 85 ASN A CA 1
ATOM 601 C C . ASN A 1 85 ? 9.298 8.529 -23.860 1.00 87.06 85 ASN A C 1
ATOM 603 O O . ASN A 1 85 ? 10.394 8.660 -24.401 1.00 87.06 85 ASN A O 1
ATOM 607 N N . SER A 1 86 ? 8.382 9.497 -23.870 1.00 87.50 86 SER A N 1
ATOM 608 C CA . SER A 1 86 ? 8.592 10.827 -24.457 1.00 87.50 86 SER A CA 1
ATOM 609 C C . SER A 1 86 ? 8.874 11.921 -23.419 1.00 87.50 86 SER A C 1
ATOM 611 O O . SER A 1 86 ? 8.932 13.101 -23.766 1.00 87.50 86 SER A O 1
ATOM 613 N N . SER A 1 87 ? 8.976 11.577 -22.132 1.00 84.88 87 SER A N 1
ATOM 614 C CA . SER A 1 87 ? 9.190 12.546 -21.056 1.00 84.88 87 SER A CA 1
ATOM 615 C C . SER A 1 87 ? 10.671 12.904 -20.905 1.00 84.88 87 SER A C 1
ATOM 617 O O . SER A 1 87 ? 11.547 12.064 -21.098 1.00 84.88 87 SER A O 1
ATOM 619 N N . GLY A 1 88 ? 10.960 14.139 -20.486 1.00 84.44 88 GLY A N 1
ATOM 620 C CA . GLY A 1 88 ? 12.313 14.583 -20.124 1.00 84.44 88 GLY A CA 1
ATOM 621 C C . GLY A 1 88 ? 12.699 14.315 -18.663 1.00 84.44 88 GLY A C 1
ATOM 622 O O . GLY A 1 88 ? 13.763 14.747 -18.227 1.00 84.44 88 GLY A O 1
ATOM 623 N N . TRP A 1 89 ? 11.845 13.648 -17.878 1.00 85.81 89 TRP A N 1
ATOM 624 C CA . TRP A 1 89 ? 12.085 13.436 -16.450 1.00 85.81 89 TRP A CA 1
ATOM 625 C C . TRP A 1 89 ? 13.101 12.321 -16.219 1.00 85.81 89 TRP A C 1
ATOM 627 O O . TRP A 1 89 ? 12.951 11.223 -16.757 1.00 85.81 89 TRP A O 1
ATOM 637 N N . LEU A 1 90 ? 14.124 12.580 -15.402 1.00 83.81 90 LEU A N 1
ATOM 638 C CA . LEU A 1 90 ? 15.213 11.626 -15.164 1.00 83.81 90 LEU A CA 1
ATOM 639 C C . LEU A 1 90 ? 14.705 10.276 -14.631 1.00 83.81 90 LEU A C 1
ATOM 641 O O . LEU A 1 90 ? 15.127 9.223 -15.101 1.00 83.81 90 LEU A O 1
ATOM 645 N N . ASN A 1 91 ? 13.750 10.311 -13.701 1.00 83.12 91 ASN A N 1
ATOM 646 C CA . ASN A 1 91 ? 13.202 9.120 -13.054 1.00 83.12 91 ASN A CA 1
ATOM 647 C C . ASN A 1 91 ? 12.312 8.253 -13.956 1.00 83.12 91 ASN A C 1
ATOM 649 O O . ASN A 1 91 ? 12.106 7.088 -13.630 1.00 83.12 91 ASN A O 1
ATOM 653 N N . ILE A 1 92 ? 11.827 8.782 -15.083 1.00 85.81 92 ILE A N 1
ATOM 654 C CA . ILE A 1 92 ? 11.137 7.994 -16.117 1.00 85.81 92 ILE A CA 1
ATOM 655 C C . ILE A 1 92 ? 12.135 7.553 -17.191 1.00 85.81 92 ILE A C 1
ATOM 657 O O . ILE A 1 92 ? 12.090 6.411 -17.641 1.00 85.81 92 ILE A O 1
ATOM 661 N N . ASN A 1 93 ? 13.079 8.422 -17.572 1.00 86.56 93 ASN A N 1
ATOM 662 C CA . ASN A 1 93 ? 14.074 8.104 -18.597 1.00 86.56 93 ASN A CA 1
ATOM 663 C C . ASN A 1 93 ? 14.873 6.843 -18.262 1.00 86.56 93 ASN A C 1
ATOM 665 O O . ASN A 1 93 ? 15.048 6.021 -19.158 1.00 86.56 93 ASN A O 1
ATOM 669 N N . GLY A 1 94 ? 15.251 6.644 -16.990 1.00 85.88 94 GLY A N 1
ATOM 670 C CA . GLY A 1 94 ? 15.891 5.415 -16.488 1.00 85.88 94 GLY A CA 1
ATOM 671 C C . GLY A 1 94 ? 15.240 4.112 -16.964 1.00 85.88 94 GLY A C 1
ATOM 672 O O . GLY A 1 94 ? 15.942 3.154 -17.278 1.00 85.88 94 GLY A O 1
ATOM 673 N N . TRP A 1 95 ? 13.912 4.095 -17.104 1.00 87.94 95 TRP A N 1
ATOM 674 C CA . TRP A 1 95 ? 13.148 2.928 -17.553 1.00 87.94 95 TRP A CA 1
ATOM 675 C C . TRP A 1 95 ? 13.273 2.670 -19.056 1.00 87.94 95 TRP A C 1
ATOM 677 O O . TRP A 1 95 ? 13.304 1.517 -19.472 1.00 87.94 95 TRP A O 1
ATOM 687 N N . GLY A 1 96 ? 13.405 3.726 -19.865 1.00 85.31 96 GLY A N 1
ATOM 688 C CA . GLY A 1 96 ? 13.568 3.613 -21.317 1.00 85.31 96 GLY A CA 1
ATOM 689 C C . GLY A 1 96 ? 14.968 3.152 -21.728 1.00 85.31 96 GLY A C 1
ATOM 690 O O . GLY A 1 96 ? 15.107 2.215 -22.514 1.00 85.31 96 GLY A O 1
ATOM 691 N N . TRP A 1 97 ? 16.020 3.767 -21.170 1.00 85.50 97 TRP A N 1
ATOM 692 C CA . TRP A 1 97 ? 17.412 3.379 -21.466 1.00 85.50 97 TRP A CA 1
ATOM 693 C C . TRP A 1 97 ? 17.937 2.233 -20.590 1.00 85.50 97 TRP A C 1
ATOM 695 O O . TRP A 1 97 ? 19.061 1.785 -20.802 1.00 85.50 97 TRP A O 1
ATOM 705 N N . ARG A 1 98 ? 17.113 1.730 -19.659 1.00 86.94 98 ARG A N 1
ATOM 706 C CA . ARG A 1 98 ? 17.411 0.607 -18.755 1.00 86.94 98 ARG A CA 1
ATOM 707 C C . ARG A 1 98 ? 18.661 0.851 -17.901 1.00 86.94 98 ARG A C 1
ATOM 709 O O . ARG A 1 98 ? 19.608 0.068 -17.916 1.00 86.94 98 ARG A O 1
ATOM 716 N N . GLY A 1 99 ? 18.648 1.971 -17.182 1.00 86.31 99 GLY A N 1
ATOM 717 C CA . GLY A 1 99 ? 19.739 2.400 -16.309 1.00 86.31 99 GLY A CA 1
ATOM 718 C C . GLY A 1 99 ? 19.910 1.560 -15.043 1.00 86.31 99 GLY A C 1
ATOM 719 O O . GLY A 1 99 ? 19.021 0.806 -14.648 1.00 86.31 99 GLY A O 1
ATOM 720 N N . LEU A 1 100 ? 21.059 1.733 -14.385 1.00 86.44 100 LEU A N 1
ATOM 721 C CA . LEU A 1 100 ? 21.425 1.048 -13.134 1.00 86.44 100 LEU A CA 1
ATOM 722 C C . LEU A 1 100 ? 20.452 1.362 -11.987 1.00 86.44 100 LEU A C 1
ATOM 724 O O . LEU A 1 100 ? 20.298 0.579 -11.056 1.00 86.44 100 LEU A O 1
ATOM 728 N N . GLU A 1 101 ? 19.761 2.500 -12.049 1.00 83.31 101 GLU A N 1
ATOM 729 C CA . GLU A 1 101 ? 18.776 2.914 -11.054 1.00 83.31 101 GLU A CA 1
ATOM 730 C C . GLU A 1 101 ? 17.630 1.899 -10.922 1.00 83.31 101 GLU A C 1
ATOM 732 O O . GLU A 1 101 ? 17.082 1.739 -9.830 1.00 83.31 101 GLU A O 1
ATOM 737 N N . LEU A 1 102 ? 17.308 1.162 -11.994 1.00 86.12 102 LEU A N 1
ATOM 738 C CA . LEU A 1 102 ? 16.277 0.118 -11.987 1.00 86.12 102 LEU A CA 1
ATOM 739 C C . LEU A 1 102 ? 16.553 -1.001 -10.977 1.00 86.12 102 LEU A C 1
ATOM 741 O O . LEU A 1 102 ? 15.612 -1.649 -10.531 1.00 86.12 102 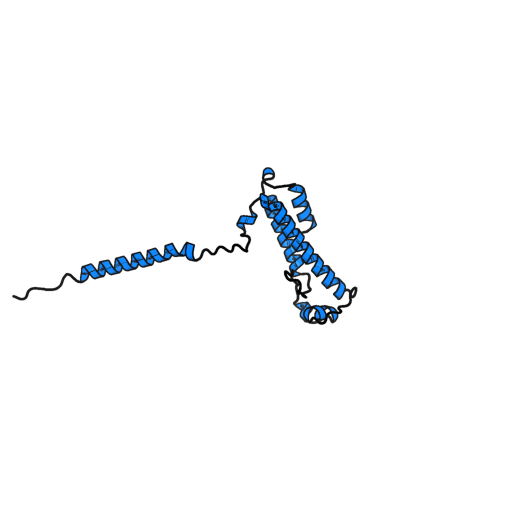LEU A O 1
ATOM 745 N N . GLU A 1 103 ? 17.808 -1.201 -10.568 1.00 86.38 103 GLU A N 1
ATOM 746 C CA . GLU A 1 103 ? 18.170 -2.193 -9.548 1.00 86.38 103 GLU A CA 1
ATOM 747 C C . GLU A 1 103 ? 17.677 -1.809 -8.144 1.00 86.38 103 GLU A C 1
ATOM 749 O O . GLU A 1 103 ? 17.596 -2.656 -7.257 1.00 86.38 103 GLU A O 1
ATOM 754 N N . THR A 1 104 ? 17.337 -0.534 -7.929 1.00 87.69 104 THR A N 1
ATOM 755 C CA . THR A 1 104 ? 16.957 0.001 -6.609 1.00 87.69 104 THR A CA 1
ATOM 756 C C . THR A 1 104 ? 15.570 0.639 -6.573 1.00 87.69 104 THR A C 1
ATOM 758 O O . THR A 1 104 ? 15.023 0.848 -5.489 1.00 87.69 104 THR A O 1
ATOM 761 N N . ILE A 1 105 ? 14.966 0.939 -7.729 1.00 88.06 105 ILE A N 1
ATOM 762 C CA . ILE A 1 105 ? 13.635 1.548 -7.785 1.00 88.06 105 ILE A CA 1
ATOM 763 C C . ILE A 1 105 ? 12.559 0.485 -7.554 1.00 88.06 105 ILE A C 1
ATOM 765 O O . ILE A 1 105 ? 12.287 -0.360 -8.403 1.00 88.06 105 ILE A O 1
ATOM 769 N N . THR A 1 106 ? 11.873 0.585 -6.421 1.00 89.81 106 THR A N 1
ATOM 770 C CA . THR A 1 106 ? 10.778 -0.324 -6.055 1.00 89.81 106 THR A CA 1
ATOM 771 C C . THR A 1 106 ? 9.384 0.245 -6.343 1.00 89.81 106 THR A C 1
ATOM 773 O O . THR A 1 106 ? 8.415 -0.514 -6.408 1.00 89.81 106 THR A O 1
ATOM 776 N N . GLY A 1 107 ? 9.284 1.558 -6.573 1.00 89.44 107 GLY A N 1
ATOM 777 C CA . GLY A 1 107 ? 8.036 2.279 -6.833 1.00 89.44 107 GLY A CA 1
ATOM 778 C C . GLY A 1 107 ? 7.287 2.713 -5.574 1.00 89.44 107 GLY A C 1
ATOM 779 O O . GLY A 1 107 ? 7.671 2.390 -4.450 1.00 89.44 107 GLY A O 1
ATOM 780 N N . SER A 1 108 ? 6.213 3.476 -5.761 1.00 90.00 108 SER A N 1
ATOM 781 C CA . SER A 1 108 ? 5.326 3.923 -4.684 1.00 90.00 108 SER A CA 1
ATOM 782 C C . SER A 1 108 ? 3.939 4.264 -5.222 1.00 90.00 108 SER A C 1
ATOM 784 O O . SER A 1 108 ? 3.737 4.338 -6.436 1.00 90.00 108 SER A O 1
ATOM 786 N N . CYS A 1 109 ? 2.993 4.486 -4.307 1.00 89.06 109 CYS A N 1
ATOM 787 C CA . CYS A 1 109 ? 1.698 5.060 -4.634 1.00 89.06 109 CYS A CA 1
ATOM 788 C C . CYS A 1 109 ? 1.727 6.588 -4.530 1.00 89.06 109 CYS A C 1
ATOM 790 O O . CYS A 1 109 ? 1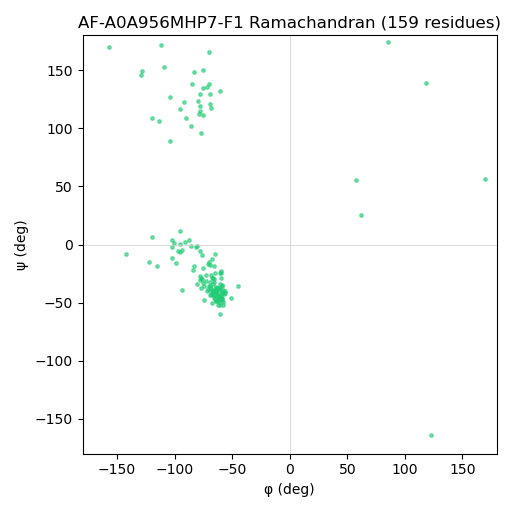.841 7.118 -3.421 1.00 89.06 109 CYS A O 1
ATOM 792 N N . PRO A 1 110 ? 1.671 7.321 -5.655 1.00 83.69 110 PRO A N 1
ATOM 793 C CA . PRO A 1 110 ? 1.784 8.766 -5.622 1.00 83.69 110 PRO A CA 1
ATOM 794 C C . PRO A 1 110 ? 0.507 9.434 -5.108 1.00 83.69 110 PRO A C 1
ATOM 796 O O . PRO A 1 110 ? -0.591 9.151 -5.572 1.00 83.69 110 PRO A O 1
ATOM 799 N N . THR A 1 111 ? 0.666 10.401 -4.206 1.00 81.62 111 THR A N 1
ATOM 800 C CA . THR A 1 111 ? -0.436 11.219 -3.663 1.00 81.62 111 THR A CA 1
ATOM 801 C C . THR A 1 111 ? -0.532 12.605 -4.312 1.00 81.62 111 THR A C 1
ATOM 803 O O . THR A 1 111 ? -1.394 13.406 -3.956 1.00 81.62 111 THR A O 1
ATOM 806 N N . ALA A 1 112 ? 0.343 12.906 -5.278 1.00 82.56 112 ALA A N 1
ATOM 807 C CA . ALA A 1 112 ? 0.429 14.200 -5.947 1.00 82.56 112 ALA A CA 1
ATOM 808 C C . ALA A 1 112 ? 0.422 14.061 -7.474 1.00 82.56 112 ALA A C 1
ATOM 810 O O . ALA A 1 112 ? 1.006 13.142 -8.046 1.00 82.56 112 ALA A O 1
ATOM 811 N N . ARG A 1 113 ? -0.183 15.044 -8.151 1.00 76.50 113 ARG A N 1
ATOM 812 C CA . ARG A 1 113 ? -0.354 15.058 -9.616 1.00 76.50 113 ARG A CA 1
ATOM 813 C C . ARG A 1 113 ? 0.963 15.131 -10.401 1.00 76.50 113 ARG A C 1
ATOM 815 O O . ARG A 1 113 ? 0.993 14.770 -11.570 1.00 76.50 113 ARG A O 1
ATOM 822 N N . ASN A 1 114 ? 2.029 15.652 -9.800 1.00 79.00 114 ASN A N 1
ATOM 823 C CA . ASN A 1 114 ? 3.343 15.791 -10.435 1.00 79.00 114 ASN A CA 1
ATOM 824 C C . ASN A 1 114 ? 4.285 14.620 -10.126 1.00 79.00 114 ASN A C 1
ATOM 826 O O . ASN A 1 114 ? 5.481 14.725 -10.393 1.00 79.00 114 ASN A O 1
ATOM 830 N N . ALA A 1 115 ? 3.777 13.532 -9.547 1.00 81.12 115 ALA A N 1
ATOM 831 C CA . ALA A 1 115 ? 4.588 12.359 -9.311 1.00 81.12 115 ALA A CA 1
ATOM 832 C C . ALA A 1 115 ? 4.946 11.677 -10.633 1.00 81.12 115 ALA A C 1
ATOM 834 O O . ALA A 1 115 ? 4.097 11.409 -11.478 1.00 81.12 115 ALA A O 1
ATOM 835 N N . THR A 1 116 ? 6.231 11.403 -10.794 1.00 81.44 116 THR A N 1
ATOM 836 C CA . THR A 1 116 ? 6.818 10.837 -12.015 1.00 81.44 116 THR A CA 1
ATOM 837 C C . THR A 1 116 ? 7.485 9.485 -11.750 1.00 81.44 116 THR A C 1
ATOM 839 O O . THR A 1 116 ? 8.176 8.953 -12.611 1.00 81.44 116 THR A O 1
ATOM 842 N N . GLY A 1 117 ? 7.333 8.950 -10.534 1.00 84.62 117 GLY A N 1
ATOM 843 C CA . GLY A 1 117 ? 7.920 7.679 -10.126 1.00 84.62 117 GLY A CA 1
ATOM 844 C C . GLY A 1 117 ? 7.228 6.498 -10.799 1.00 84.62 117 GLY A C 1
ATOM 845 O O . GLY A 1 117 ? 6.005 6.438 -10.848 1.00 84.62 117 GLY A O 1
ATOM 846 N N . LEU A 1 118 ? 8.035 5.564 -11.287 1.00 88.25 118 LEU A N 1
ATOM 847 C CA . LEU A 1 118 ? 7.605 4.258 -11.772 1.00 88.25 118 LEU A CA 1
ATOM 848 C C . LEU A 1 118 ? 8.120 3.170 -10.820 1.00 88.25 118 LEU A C 1
ATOM 850 O O . LEU A 1 118 ? 8.923 3.438 -9.924 1.00 88.25 118 LEU A O 1
ATOM 854 N N . GLY A 1 119 ? 7.667 1.941 -11.033 1.00 90.44 119 GLY A N 1
ATOM 855 C CA . GLY A 1 119 ? 7.997 0.774 -10.227 1.00 90.44 119 GLY A CA 1
ATOM 856 C C . GLY A 1 119 ? 6.752 0.196 -9.575 1.00 90.44 119 GLY A C 1
ATOM 857 O O . GLY A 1 119 ? 5.879 0.922 -9.106 1.00 90.44 119 GLY A O 1
ATOM 858 N N . ALA A 1 120 ? 6.671 -1.129 -9.561 1.00 92.06 120 ALA A N 1
ATOM 859 C CA . ALA A 1 120 ? 5.461 -1.834 -9.154 1.00 92.06 120 ALA A CA 1
ATOM 860 C C . ALA A 1 120 ? 5.642 -2.667 -7.886 1.00 92.06 120 ALA A C 1
ATOM 862 O O . ALA A 1 120 ? 4.659 -3.021 -7.248 1.00 92.06 120 ALA A O 1
ATOM 863 N N . TYR A 1 121 ? 6.881 -2.981 -7.505 1.00 93.31 121 TYR A N 1
ATOM 864 C CA . TYR A 1 121 ? 7.145 -3.935 -6.434 1.00 93.31 121 TYR A CA 1
ATOM 865 C C . TYR A 1 121 ? 6.543 -3.485 -5.099 1.00 93.31 121 TYR A C 1
ATOM 867 O O . TYR A 1 121 ? 5.675 -4.167 -4.564 1.00 93.31 121 TYR A O 1
ATOM 875 N N . THR A 1 122 ? 6.943 -2.320 -4.584 1.00 95.19 122 THR A N 1
ATOM 876 C CA . THR A 1 122 ? 6.428 -1.801 -3.306 1.00 95.19 122 THR A CA 1
ATOM 877 C C . THR A 1 122 ? 4.910 -1.637 -3.303 1.00 95.19 122 THR A C 1
ATOM 879 O O . THR A 1 122 ? 4.286 -2.162 -2.381 1.00 95.19 122 THR A O 1
ATOM 882 N N . PRO A 1 123 ? 4.279 -0.952 -4.280 1.00 95.06 123 PRO A N 1
ATOM 883 C CA . PRO A 1 123 ? 2.838 -0.750 -4.217 1.00 95.06 123 PRO A CA 1
ATOM 884 C C . PRO A 1 123 ? 2.058 -2.068 -4.347 1.00 95.06 123 PRO A C 1
ATOM 886 O O . PRO A 1 123 ? 1.043 -2.209 -3.672 1.00 95.06 123 PRO A O 1
ATOM 889 N N . LEU A 1 124 ? 2.552 -3.064 -5.102 1.00 95.31 124 LEU A N 1
ATOM 890 C CA . LEU A 1 124 ? 1.944 -4.402 -5.141 1.00 95.31 124 LEU A CA 1
ATOM 891 C C . LEU A 1 124 ? 2.051 -5.116 -3.787 1.00 95.31 124 LEU A C 1
ATOM 893 O O . LEU A 1 124 ? 1.056 -5.645 -3.305 1.00 95.31 124 LEU A O 1
ATOM 897 N N . GLN A 1 125 ? 3.220 -5.093 -3.136 1.00 96.19 125 GLN A N 1
ATOM 898 C CA . GLN A 1 125 ? 3.374 -5.683 -1.797 1.00 96.19 125 GLN A CA 1
ATOM 899 C C . GLN A 1 125 ? 2.460 -5.002 -0.768 1.00 96.19 125 GLN A C 1
ATOM 901 O O . GLN A 1 125 ? 1.852 -5.665 0.070 1.00 96.19 125 GLN A O 1
ATOM 906 N N . GLN A 1 126 ? 2.327 -3.676 -0.851 1.00 95.88 126 GLN A N 1
ATOM 907 C CA . GLN A 1 126 ? 1.404 -2.922 -0.008 1.00 95.88 126 GLN A CA 1
ATOM 908 C C . GLN A 1 126 ? -0.056 -3.290 -0.290 1.00 95.88 126 GLN A C 1
ATOM 910 O O . GLN A 1 126 ? -0.815 -3.436 0.660 1.00 95.88 126 GLN A O 1
ATOM 915 N N . ALA A 1 127 ? -0.452 -3.468 -1.553 1.00 96.25 127 ALA A N 1
ATOM 916 C CA . ALA A 1 127 ? -1.809 -3.878 -1.911 1.00 96.25 127 ALA A CA 1
ATOM 917 C C . ALA A 1 127 ? -2.166 -5.250 -1.322 1.00 96.25 127 ALA A C 1
ATOM 919 O O . ALA A 1 127 ? -3.214 -5.375 -0.693 1.00 96.25 127 ALA A O 1
ATOM 920 N N . VAL A 1 128 ? -1.264 -6.235 -1.425 1.00 95.62 128 VAL A N 1
ATOM 921 C CA . VAL A 1 128 ? -1.441 -7.562 -0.805 1.00 95.62 128 VAL A CA 1
ATOM 922 C C . VAL A 1 128 ? -1.602 -7.434 0.711 1.00 95.62 128 VAL A C 1
ATOM 924 O O . VAL A 1 128 ? -2.533 -7.987 1.294 1.00 95.62 128 VAL A O 1
ATOM 927 N N . TYR A 1 129 ? -0.724 -6.662 1.361 1.00 96.62 129 TYR A N 1
ATOM 928 C CA . TYR A 1 129 ? -0.779 -6.458 2.808 1.00 96.62 129 TYR A CA 1
ATOM 929 C C . TYR A 1 129 ? -2.081 -5.781 3.257 1.00 96.62 129 TYR A C 1
ATOM 931 O O . TYR A 1 129 ? -2.763 -6.288 4.143 1.00 96.62 129 TYR A O 1
ATOM 939 N N . VAL A 1 130 ? -2.444 -4.650 2.644 1.00 95.75 130 VAL A N 1
ATOM 940 C CA . VAL A 1 130 ? -3.630 -3.865 3.025 1.00 95.75 130 VAL A CA 1
ATOM 941 C C . VAL A 1 130 ? -4.907 -4.661 2.782 1.00 95.75 130 VAL A C 1
ATOM 943 O O . VAL A 1 130 ? -5.813 -4.626 3.610 1.00 95.75 130 VAL A O 1
ATOM 946 N N . THR A 1 131 ? -4.9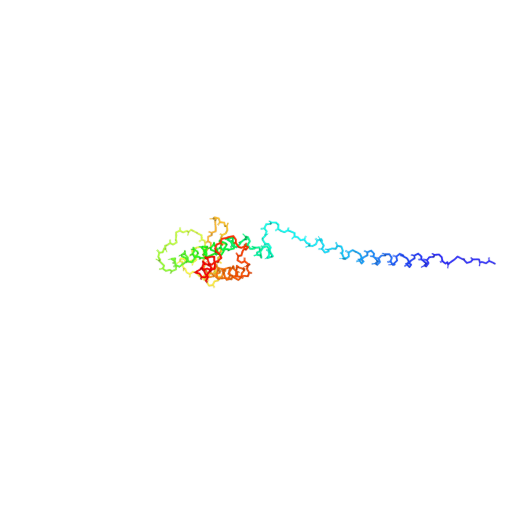69 -5.418 1.689 1.00 97.69 131 THR A N 1
ATOM 947 C CA . THR A 1 131 ? -6.119 -6.270 1.385 1.00 97.69 131 THR A CA 1
ATOM 948 C C . THR A 1 131 ? -6.244 -7.419 2.387 1.00 97.69 131 THR A C 1
ATOM 950 O O . THR A 1 131 ? -7.330 -7.663 2.914 1.00 97.69 131 THR A O 1
ATOM 953 N N . GLY A 1 132 ? -5.127 -8.069 2.732 1.00 97.31 132 GLY A N 1
ATOM 954 C CA . GLY A 1 132 ? -5.089 -9.111 3.758 1.00 97.31 132 GLY A CA 1
ATOM 955 C C . GLY A 1 132 ? -5.494 -8.604 5.146 1.00 97.31 132 GLY A C 1
ATOM 956 O O . GLY A 1 132 ? -6.300 -9.245 5.821 1.00 97.31 132 GLY A O 1
ATOM 957 N N . GLU A 1 133 ? -4.997 -7.435 5.554 1.00 96.56 133 GLU A N 1
ATOM 958 C CA . GLU A 1 133 ? -5.387 -6.807 6.821 1.00 96.56 133 GLU A CA 1
ATOM 959 C C . GLU A 1 133 ? -6.849 -6.359 6.818 1.00 96.56 133 GLU A C 1
ATOM 961 O O . GLU A 1 133 ? -7.560 -6.580 7.799 1.00 96.56 133 GLU A O 1
ATOM 966 N N . GLY A 1 134 ? -7.334 -5.798 5.708 1.00 96.81 134 GLY A N 1
ATOM 967 C CA . GLY A 1 134 ? -8.742 -5.448 5.549 1.00 96.81 134 GLY A CA 1
ATOM 968 C C . GLY A 1 134 ? -9.649 -6.666 5.708 1.00 96.81 134 GLY A C 1
ATOM 969 O O . GLY A 1 134 ? -10.655 -6.598 6.415 1.00 96.81 134 GLY A O 1
ATOM 970 N N . ARG A 1 135 ? -9.254 -7.811 5.134 1.00 97.44 135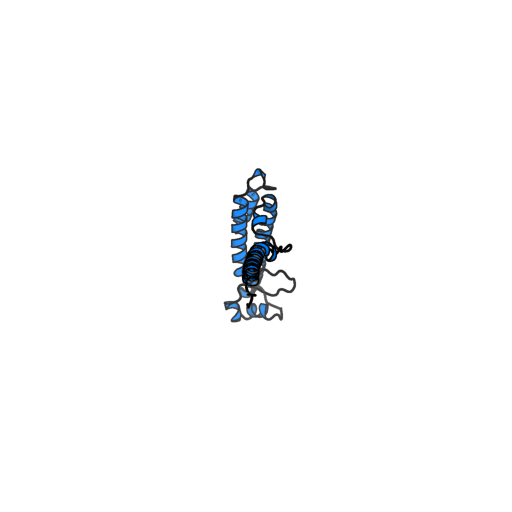 ARG A N 1
ATOM 971 C CA . ARG A 1 135 ? -9.988 -9.074 5.274 1.00 97.44 135 ARG A CA 1
ATOM 972 C C . ARG A 1 135 ? -9.997 -9.532 6.730 1.00 97.44 135 ARG A C 1
ATOM 974 O O . ARG A 1 135 ? -11.067 -9.792 7.272 1.00 97.44 135 ARG A O 1
ATOM 981 N N . ARG A 1 136 ? -8.832 -9.537 7.390 1.00 96.88 136 ARG A N 1
ATOM 982 C CA . ARG A 1 136 ? -8.688 -9.910 8.808 1.00 96.88 136 ARG A CA 1
ATOM 983 C C . ARG A 1 136 ? -9.578 -9.067 9.730 1.00 96.88 136 ARG A C 1
ATOM 985 O O . ARG A 1 136 ? -10.168 -9.606 10.664 1.00 96.88 136 ARG A O 1
ATOM 992 N N . LEU A 1 137 ? -9.661 -7.756 9.491 1.00 96.38 137 LEU A N 1
ATOM 993 C CA . LEU A 1 137 ? -10.521 -6.847 10.255 1.00 96.38 137 LEU A CA 1
ATOM 994 C C . LEU A 1 137 ? -12.004 -7.138 10.003 1.00 96.38 137 LEU A C 1
ATOM 996 O O . LEU A 1 137 ? -12.763 -7.341 10.942 1.00 96.38 137 LEU A O 1
ATOM 1000 N N . ILE A 1 138 ? -12.426 -7.234 8.741 1.00 97.44 138 ILE A N 1
ATOM 1001 C CA . ILE A 1 138 ? -13.844 -7.447 8.415 1.00 97.44 138 ILE A CA 1
ATOM 1002 C C . ILE A 1 138 ? -14.332 -8.826 8.875 1.00 97.44 138 ILE A C 1
ATOM 1004 O O . ILE A 1 138 ? -15.477 -8.962 9.317 1.00 97.44 138 ILE A O 1
ATOM 1008 N N . GLU A 1 139 ? -13.478 -9.850 8.843 1.00 97.12 139 GLU A N 1
ATOM 1009 C CA . GLU A 1 139 ? -13.777 -11.174 9.393 1.00 97.12 139 GLU A CA 1
ATOM 1010 C C . GLU A 1 139 ? -14.136 -11.120 10.882 1.00 97.12 139 GLU A C 1
ATOM 1012 O O . GLU 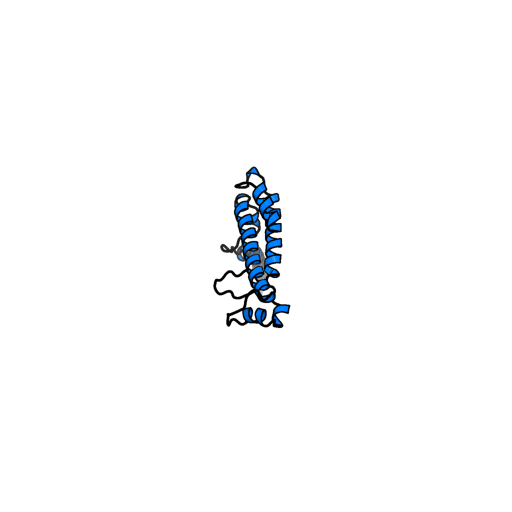A 1 139 ? -15.080 -11.806 11.286 1.00 97.12 139 GLU A O 1
ATOM 1017 N N . SER A 1 140 ? -13.464 -10.277 11.677 1.00 96.44 140 SER A N 1
ATOM 1018 C CA . SER A 1 140 ? -13.700 -10.178 13.123 1.00 96.44 140 SER A CA 1
ATOM 1019 C C . SER A 1 140 ? -14.985 -9.428 13.490 1.00 96.44 140 SER A C 1
ATOM 1021 O O . SER A 1 140 ? -15.509 -9.624 14.588 1.00 96.44 140 SER A O 1
ATOM 1023 N N . PHE A 1 141 ? -15.533 -8.614 12.583 1.00 97.38 141 PHE A N 1
ATOM 1024 C CA . PHE A 1 141 ? -16.731 -7.823 12.862 1.00 97.38 141 PHE A CA 1
ATOM 1025 C C . PHE A 1 141 ? -18.002 -8.680 12.994 1.00 97.38 141 PHE A C 1
ATOM 1027 O O . PHE A 1 141 ? -18.231 -9.579 12.173 1.00 97.38 141 PHE A O 1
ATOM 1034 N N . PRO A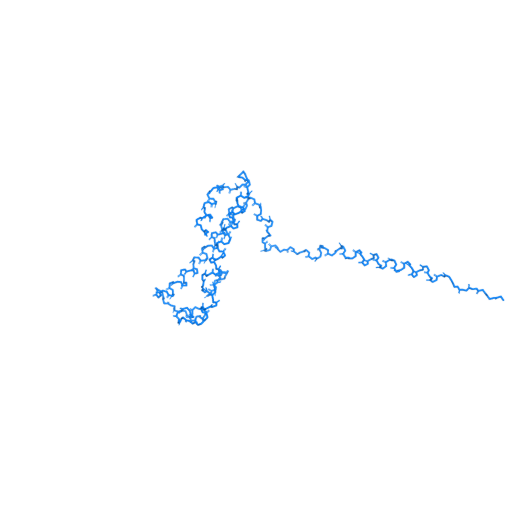 1 142 ? -18.886 -8.393 13.967 1.00 96.38 142 PRO A N 1
ATOM 1035 C CA . PRO A 1 142 ? -20.206 -9.009 14.025 1.00 96.38 142 PRO A CA 1
ATOM 1036 C C . PRO A 1 142 ? -21.019 -8.677 12.770 1.00 96.38 142 PRO A C 1
ATOM 1038 O O . PRO A 1 142 ? -21.122 -7.519 12.376 1.00 96.38 142 PRO A O 1
ATOM 1041 N N . GLU A 1 143 ? -21.639 -9.683 12.152 1.00 94.00 143 GLU A N 1
ATOM 1042 C CA . GLU A 1 143 ? -22.372 -9.510 10.886 1.00 94.00 143 GLU A CA 1
ATOM 1043 C C . GLU A 1 143 ? -23.514 -8.485 10.992 1.00 94.00 143 GLU A C 1
ATOM 1045 O O . GLU A 1 143 ? -23.736 -7.714 10.067 1.00 94.00 143 GLU A O 1
ATOM 1050 N N . ALA A 1 144 ? -24.179 -8.407 12.150 1.00 95.25 144 ALA A N 1
ATOM 1051 C CA . ALA A 1 144 ? -25.255 -7.447 12.402 1.00 95.25 144 ALA A CA 1
ATOM 1052 C C . ALA A 1 144 ? -24.787 -5.981 12.518 1.00 95.25 144 ALA A C 1
ATOM 1054 O O . ALA A 1 144 ? -25.622 -5.080 12.478 1.00 95.25 144 ALA A O 1
ATOM 1055 N N . GLU A 1 145 ? -23.485 -5.741 12.698 1.00 95.69 145 GLU A N 1
ATOM 1056 C CA . GLU A 1 145 ? -22.901 -4.403 12.876 1.00 95.69 145 GLU A CA 1
ATOM 1057 C C . GLU A 1 145 ? -22.230 -3.874 11.599 1.00 95.69 145 GLU A C 1
ATOM 1059 O O . GLU A 1 145 ? -21.907 -2.688 11.509 1.00 95.69 145 GLU A O 1
ATOM 1064 N N . VAL A 1 146 ? -22.039 -4.731 10.591 1.00 96.12 146 VAL A N 1
ATOM 1065 C CA . VAL A 1 146 ? -21.475 -4.341 9.296 1.00 96.12 146 VAL A CA 1
ATOM 1066 C C . VAL A 1 146 ? -22.555 -3.691 8.435 1.00 96.12 146 VAL A C 1
ATOM 1068 O O . VAL A 1 146 ? -23.590 -4.282 8.134 1.00 96.12 146 VAL A O 1
ATOM 1071 N N . ASN A 1 147 ? -22.293 -2.465 7.985 1.00 92.38 147 ASN A N 1
ATOM 1072 C CA . ASN A 1 147 ? -23.170 -1.776 7.043 1.00 92.38 147 ASN A CA 1
ATOM 1073 C C . ASN A 1 147 ? -22.963 -2.327 5.625 1.00 92.38 147 ASN A C 1
ATOM 1075 O O . ASN A 1 147 ? -22.069 -1.874 4.914 1.00 92.38 147 ASN A O 1
ATOM 1079 N N . GLY A 1 148 ? -23.803 -3.273 5.206 1.00 90.56 148 GLY A N 1
ATOM 1080 C CA . GLY A 1 148 ? -23.782 -3.851 3.859 1.00 90.56 148 GLY A CA 1
ATOM 1081 C C . GLY A 1 148 ? -23.595 -5.365 3.870 1.00 90.56 148 GLY A C 1
ATOM 1082 O O . GLY A 1 148 ? -23.785 -6.014 4.896 1.00 90.56 148 GLY A O 1
ATOM 1083 N N . ASP A 1 149 ? -23.242 -5.932 2.718 1.00 95.50 149 ASP A N 1
ATOM 1084 C CA . ASP A 1 149 ? -23.015 -7.370 2.577 1.00 95.50 149 ASP A CA 1
ATOM 1085 C C . ASP A 1 149 ? -21.568 -7.726 2.954 1.00 95.50 149 ASP A C 1
ATOM 1087 O O . ASP A 1 149 ? -20.627 -7.520 2.184 1.00 95.50 149 ASP A O 1
ATOM 1091 N N . LYS A 1 150 ? -21.382 -8.273 4.163 1.00 97.25 150 LYS A N 1
ATOM 1092 C CA . LYS A 1 150 ? -20.070 -8.729 4.650 1.00 97.25 150 LYS A CA 1
ATOM 1093 C C . LYS A 1 150 ? -19.458 -9.804 3.742 1.00 97.25 150 LYS A C 1
ATOM 1095 O O . LYS A 1 150 ? -18.240 -9.827 3.571 1.00 97.25 150 LYS A O 1
ATOM 1100 N N . GLY A 1 151 ? -20.271 -10.690 3.170 1.00 97.31 151 GLY A N 1
ATOM 1101 C CA . GLY A 1 151 ? -19.800 -11.744 2.275 1.00 97.31 151 GLY A CA 1
ATOM 1102 C C . GLY A 1 151 ? -19.230 -11.173 0.980 1.00 97.31 151 GLY A C 1
ATOM 1103 O O . GLY A 1 151 ? -18.145 -11.574 0.560 1.00 97.31 151 GLY A O 1
ATOM 1104 N N . GLU A 1 152 ? -19.911 -10.189 0.394 1.00 96.62 152 GLU A N 1
ATOM 1105 C CA . GLU A 1 152 ? -19.425 -9.464 -0.785 1.00 96.62 152 GLU A CA 1
ATOM 1106 C C . GLU A 1 152 ? -18.109 -8.730 -0.494 1.00 96.62 152 GLU A C 1
ATOM 1108 O O . GLU A 1 152 ? -17.161 -8.833 -1.272 1.00 96.62 152 GLU A O 1
ATOM 1113 N N . MET A 1 153 ? -18.009 -8.054 0.655 1.00 97.62 153 MET A N 1
ATOM 1114 C CA . MET A 1 153 ? -16.782 -7.360 1.069 1.00 97.62 153 MET A CA 1
ATOM 1115 C C . MET A 1 153 ? -15.585 -8.312 1.176 1.00 97.62 153 MET A C 1
ATOM 1117 O O . MET A 1 153 ? -14.507 -8.014 0.660 1.00 97.62 153 MET A O 1
ATOM 1121 N N . LEU A 1 154 ? -15.768 -9.469 1.817 1.00 97.81 154 LEU A N 1
ATOM 1122 C CA . LEU A 1 154 ? -14.714 -10.477 1.947 1.00 97.81 154 LEU A CA 1
ATOM 1123 C C . LEU A 1 154 ? -14.339 -11.086 0.593 1.00 97.81 154 LEU A C 1
ATOM 1125 O O . LEU A 1 154 ? -13.156 -11.283 0.325 1.00 97.81 154 LEU A O 1
ATOM 1129 N N . ALA A 1 155 ? -15.320 -11.335 -0.277 1.00 97.44 155 ALA A N 1
ATOM 1130 C CA . ALA A 1 155 ? -15.070 -11.842 -1.622 1.00 97.44 155 ALA A CA 1
ATOM 1131 C C . ALA A 1 155 ? -14.282 -10.841 -2.482 1.00 97.44 155 ALA A C 1
ATOM 1133 O O . ALA A 1 155 ? -13.364 -11.240 -3.196 1.00 97.44 155 ALA A O 1
ATOM 1134 N N . LEU A 1 156 ? -14.599 -9.545 -2.397 1.00 96.50 156 LEU A N 1
ATOM 1135 C CA . LEU A 1 156 ? -13.843 -8.499 -3.086 1.00 96.50 156 LEU A CA 1
ATOM 1136 C C . LEU A 1 156 ? -12.394 -8.452 -2.599 1.00 96.50 156 LEU A C 1
ATOM 1138 O O . LEU A 1 156 ? -11.479 -8.438 -3.416 1.00 96.50 156 LEU A O 1
ATOM 1142 N N . LEU A 1 157 ? -12.170 -8.485 -1.286 1.00 97.19 157 LEU A N 1
ATOM 1143 C CA . LEU A 1 157 ? -10.815 -8.500 -0.736 1.00 97.19 157 LEU A CA 1
ATOM 1144 C C . LEU A 1 157 ? -10.045 -9.770 -1.137 1.00 97.19 157 LEU A C 1
ATOM 1146 O O . LEU A 1 157 ? -8.866 -9.692 -1.444 1.00 97.19 157 LEU A O 1
ATOM 1150 N N . GLU A 1 158 ? -10.692 -10.932 -1.226 1.00 95.38 158 GLU A N 1
ATOM 1151 C CA . GLU A 1 158 ? -10.039 -12.151 -1.728 1.00 95.38 158 GLU A CA 1
ATOM 1152 C C . GLU A 1 158 ? -9.595 -12.028 -3.194 1.00 95.38 158 GLU A C 1
ATOM 1154 O O . GLU A 1 158 ? -8.536 -12.521 -3.561 1.00 95.38 158 GLU A O 1
ATOM 1159 N N . ILE A 1 159 ? -10.394 -11.379 -4.045 1.00 94.00 159 ILE A N 1
ATOM 1160 C CA . ILE A 1 159 ? -10.094 -11.244 -5.481 1.00 94.00 159 ILE A CA 1
ATOM 1161 C C . ILE A 1 159 ? -8.950 -10.250 -5.737 1.00 94.00 159 ILE A C 1
ATOM 1163 O O . ILE A 1 159 ? -8.221 -10.396 -6.719 1.00 94.00 159 ILE A O 1
ATOM 1167 N N . TYR A 1 160 ? -8.817 -9.228 -4.892 1.00 91.69 160 TYR A N 1
ATOM 1168 C CA . TYR A 1 160 ? -7.860 -8.131 -5.069 1.00 91.69 160 TYR A CA 1
ATOM 1169 C C . TYR A 1 160 ? -6.546 -8.298 -4.280 1.00 91.69 160 TYR A C 1
ATOM 1171 O O . TYR A 1 160 ? -5.640 -7.475 -4.445 1.00 91.69 160 TYR A O 1
ATOM 1179 N N . GLY A 1 161 ? -6.439 -9.327 -3.433 1.00 81.25 161 GLY A N 1
ATOM 1180 C CA . GLY A 1 161 ? -5.259 -9.645 -2.614 1.00 81.25 161 GLY A CA 1
ATOM 1181 C C . GLY A 1 161 ? -4.412 -10.764 -3.198 1.00 81.25 161 GLY A C 1
ATOM 1182 O O . GLY A 1 161 ? -3.177 -10.697 -3.007 1.00 81.25 161 GLY A O 1
#

Sequence (161 aa):
MIGTQGTRRGRIARWTTAAAVVTCAGGIGACDSLLEVENPGAVEAADLENPALAQTIVNGALGQFECAYTSYVASTSLLADETINSSGWLNINGWGWRGLELETITGSCPTARNATGLGAYTPLQQAVYVTGEGRRLIESFPEAEVNGDKGEMLALLEIYG

Foldseek 3Di:
DDDDDDDDPPVVVVVVVVVVVVVVVVVVVVCPVVPDDDDVPDDDPVNLLQLQCLVVLLVVLVVLLVQLVVLVCLLVCLQVVVDADPDPDPQQVCSNVVDPCVVPQQWDRDPDPPDPHHHRRVSLVVSLVSLVVSLVSLVPDDPVRHDDDSVVSNVSSVVRD

Solvent-accessible surface area (backbone atoms only — not comparable to full-atom values): 9472 Å² total; per-residue (Å²): 142,85,84,88,86,87,75,77,69,65,63,55,58,57,51,54,54,54,52,52,53,52,54,57,58,57,53,62,78,64,44,66,76,72,73,62,75,85,56,92,90,59,84,56,78,73,63,68,73,41,36,74,44,46,60,57,43,50,52,51,23,51,52,38,31,54,45,15,51,52,27,34,54,57,40,48,33,36,69,70,66,76,44,81,82,85,65,91,48,68,71,48,42,39,54,66,76,64,39,79,64,64,83,72,53,38,36,62,72,73,92,53,94,84,63,61,76,49,26,31,57,45,23,42,54,49,12,32,49,45,15,49,50,39,39,58,50,55,70,71,41,59,74,92,55,38,74,68,62,66,67,60,54,47,51,52,32,62,76,65,70

pLDDT: mean 83.95, std 14.98, range [38.31, 97.81]

Radius of gyration: 30.7 Å; Cα contacts (8 Å, |Δi|>4): 147; chains: 1; bounding box: 52×45×108 Å

Mean predicted aligned error: 11.35 Å

Secondary structure (DSSP, 8-state):
--PPP-SSHHHHHHHHHHHHHHHHHHHHTT-GGGS----TTS--GGGGG-GGGHHHHHHHHHHHHHHHHHHHHHHHHHHTTSS------HHHHHHHHT-GGGGT-------STT-----SHHHHHHHHHHHHHHHHHHHHS-GGGSSS-HHHHHHHHHHH-